Protein AF-A0AAJ1ZN01-F1 (afdb_monomer_lite)

pLDDT: mean 86.69, std 12.26, range [44.88, 97.12]

Radius of gyration: 15.47 Å; chains: 1; bounding box: 42×31×42 Å

Sequence (120 aa):
MKIERALPAELWRKLRHELDARSAADDARQWRDARSGVQWRAARAAILLMGDSGLRREEAASACRENLRPSNYGTLNVPVWELTVVGKGQRERTVPVSASTLGALRAHWIDRAKDFDGAT

Foldseek 3Di:
DDDDAPDDPVVVVVVLVVLVVQLPPCVPPDPVSNVSNLVSLVVNLLCLQCRQFVDDPVQSVPFDLLQKAFDPPADPVATKIWGWTQDPPRDIDITIHHPSSVVSVCSNCVVVVHDSPDDD

Structure (mmCIF, N/CA/C/O backbone):
data_AF-A0AAJ1ZN01-F1
#
_entry.id   AF-A0AAJ1ZN01-F1
#
loop_
_atom_site.group_PDB
_atom_site.id
_atom_site.type_symbol
_atom_site.label_atom_id
_atom_site.label_alt_id
_atom_site.label_comp_id
_atom_site.label_asym_id
_atom_site.label_entity_id
_atom_site.label_seq_id
_atom_site.pdbx_PDB_ins_code
_atom_site.Cartn_x
_atom_site.Cartn_y
_atom_site.Cartn_z
_atom_site.occupancy
_atom_site.B_iso_or_equiv
_atom_site.auth_seq_id
_atom_site.auth_comp_id
_atom_site.auth_asym_id
_atom_site.auth_atom_id
_atom_site.pdbx_PDB_model_num
ATOM 1 N N . MET A 1 1 ? -27.704 -5.467 7.587 1.00 44.88 1 MET A N 1
ATOM 2 C CA . MET A 1 1 ? -26.978 -4.461 6.782 1.00 44.88 1 MET A CA 1
ATOM 3 C C . MET A 1 1 ? -25.956 -5.196 5.925 1.00 44.88 1 MET A C 1
ATOM 5 O O . MET A 1 1 ? -25.043 -5.781 6.488 1.00 44.88 1 MET A O 1
ATOM 9 N N . LYS A 1 2 ? -26.155 -5.272 4.603 1.00 52.09 2 LYS A N 1
ATOM 10 C CA . LYS A 1 2 ? -25.176 -5.868 3.679 1.00 52.09 2 LYS A CA 1
ATOM 11 C C . LYS A 1 2 ? -24.239 -4.753 3.226 1.00 52.09 2 LYS A C 1
ATOM 13 O O . LYS A 1 2 ? -24.672 -3.856 2.514 1.00 52.09 2 LYS A O 1
ATOM 18 N N . ILE A 1 3 ? -23.003 -4.762 3.713 1.00 64.06 3 ILE A N 1
ATOM 19 C CA . ILE A 1 3 ? -21.968 -3.846 3.231 1.00 64.06 3 ILE A CA 1
ATOM 20 C C . ILE A 1 3 ? -21.233 -4.581 2.117 1.00 64.06 3 ILE A C 1
ATOM 22 O O . ILE A 1 3 ? -20.453 -5.493 2.379 1.00 64.06 3 ILE A O 1
ATOM 26 N N . GLU A 1 4 ? -21.529 -4.223 0.876 1.00 69.50 4 GLU A N 1
ATOM 27 C CA . GLU A 1 4 ? -20.804 -4.729 -0.286 1.00 69.50 4 GLU A CA 1
ATOM 28 C C . GLU A 1 4 ? -19.613 -3.808 -0.583 1.00 69.50 4 GLU A C 1
ATOM 30 O O . GLU A 1 4 ? -19.649 -2.606 -0.302 1.00 69.50 4 GLU A O 1
ATOM 35 N N . ARG A 1 5 ? -18.517 -4.366 -1.115 1.00 74.12 5 ARG A N 1
ATOM 36 C CA . ARG A 1 5 ? -17.379 -3.550 -1.567 1.00 74.12 5 ARG A CA 1
ATOM 37 C C . ARG A 1 5 ? -17.812 -2.700 -2.761 1.00 74.12 5 ARG A C 1
ATOM 39 O O . ARG A 1 5 ? -18.660 -3.113 -3.543 1.00 74.12 5 ARG A O 1
ATOM 46 N N . ALA A 1 6 ? -17.150 -1.558 -2.950 1.00 79.88 6 ALA A N 1
ATOM 47 C CA . ALA A 1 6 ? -17.397 -0.677 -4.094 1.00 79.88 6 ALA A CA 1
ATOM 48 C C . ALA A 1 6 ? -17.218 -1.378 -5.457 1.00 79.88 6 ALA A C 1
ATOM 50 O O . ALA A 1 6 ? -17.816 -0.967 -6.446 1.00 79.88 6 ALA A O 1
ATOM 51 N N . LEU A 1 7 ? -16.397 -2.433 -5.507 1.00 84.94 7 LEU A N 1
ATOM 52 C CA . LEU A 1 7 ? -16.197 -3.275 -6.682 1.00 84.94 7 LEU A CA 1
ATOM 53 C C . LEU A 1 7 ? -16.509 -4.740 -6.343 1.00 84.94 7 LEU 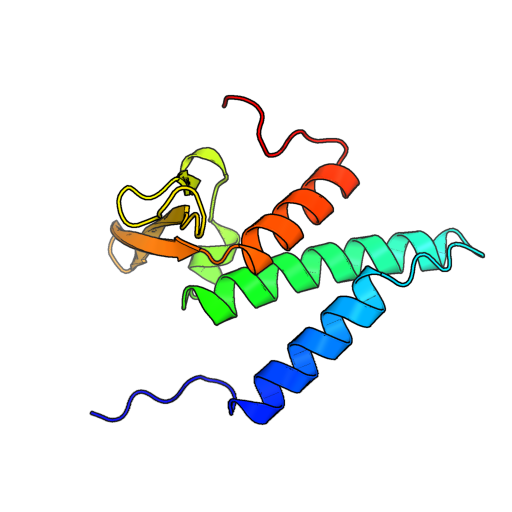A C 1
ATOM 55 O O . LEU A 1 7 ? -16.088 -5.212 -5.279 1.00 84.94 7 LEU A O 1
ATOM 59 N N . PRO A 1 8 ? -17.153 -5.493 -7.256 1.00 91.69 8 PRO A N 1
ATOM 60 C CA . PRO A 1 8 ? -17.263 -6.943 -7.145 1.00 91.69 8 PRO A CA 1
ATOM 61 C C . PRO A 1 8 ? -15.888 -7.604 -6.997 1.00 91.69 8 PRO A C 1
ATOM 63 O O . PRO A 1 8 ? -14.902 -7.145 -7.578 1.00 91.69 8 PRO A O 1
ATOM 66 N N . ALA A 1 9 ? -15.818 -8.717 -6.263 1.00 89.81 9 ALA A N 1
ATOM 67 C CA . ALA A 1 9 ? -14.554 -9.395 -5.959 1.00 89.81 9 ALA A CA 1
ATOM 68 C C . ALA A 1 9 ? -13.760 -9.798 -7.217 1.00 89.81 9 ALA A C 1
ATOM 70 O O . ALA A 1 9 ? -12.540 -9.632 -7.257 1.00 89.81 9 ALA A O 1
ATOM 71 N N . GLU A 1 10 ? -14.452 -10.268 -8.258 1.00 93.69 10 GLU A N 1
ATOM 72 C CA . GLU A 1 10 ? -13.852 -10.612 -9.553 1.00 93.69 10 GLU A CA 1
ATOM 73 C C . GLU A 1 10 ? -13.215 -9.396 -10.233 1.00 93.69 10 GLU A C 1
ATOM 75 O O . GLU A 1 10 ? -12.064 -9.445 -10.671 1.00 93.69 10 GLU A O 1
ATOM 80 N N . LEU A 1 11 ? -13.936 -8.270 -10.261 1.00 93.88 11 LEU A N 1
ATOM 81 C CA . LEU A 1 11 ? -13.445 -7.035 -10.866 1.00 93.88 11 LEU A CA 1
ATOM 82 C C . LEU A 1 11 ? -12.261 -6.464 -10.079 1.00 93.88 11 LEU A C 1
ATOM 84 O O . LEU A 1 11 ? -11.282 -6.027 -10.680 1.00 93.88 11 LEU A O 1
ATOM 88 N N . TRP A 1 12 ? -12.305 -6.538 -8.746 1.00 92.88 12 TRP A N 1
ATOM 89 C CA . TRP A 1 12 ? -11.173 -6.173 -7.895 1.00 92.88 12 TRP A CA 1
ATOM 90 C C . TRP A 1 12 ? -9.937 -7.027 -8.193 1.00 92.88 12 TRP A C 1
ATOM 92 O O . TRP A 1 12 ? -8.834 -6.498 -8.329 1.00 92.88 12 TRP A O 1
ATOM 102 N N . ARG A 1 13 ? -10.100 -8.347 -8.348 1.00 94.38 13 ARG A N 1
ATOM 103 C CA . ARG A 1 13 ? -8.984 -9.247 -8.670 1.00 94.38 13 ARG A CA 1
ATOM 104 C C . ARG A 1 13 ? -8.371 -8.923 -10.031 1.00 94.38 13 ARG A C 1
ATOM 106 O O . ARG A 1 13 ? -7.150 -8.826 -10.123 1.00 94.38 13 ARG A O 1
ATOM 113 N N . LYS A 1 14 ? -9.208 -8.693 -11.048 1.00 96.19 14 LYS A N 1
ATOM 114 C CA . LYS A 1 14 ? -8.762 -8.292 -12.390 1.00 96.19 14 LYS A CA 1
ATOM 115 C C . LYS A 1 14 ? -8.020 -6.953 -12.372 1.00 96.19 14 LYS A C 1
ATOM 117 O O . LYS A 1 14 ? -6.962 -6.841 -12.981 1.00 96.19 14 LYS A O 1
ATOM 122 N N . LEU A 1 15 ? -8.540 -5.963 -11.643 1.00 95.12 15 LEU A N 1
ATOM 123 C CA . LEU A 1 15 ? -7.891 -4.660 -11.488 1.00 95.12 15 LEU A CA 1
ATOM 124 C C . LEU A 1 15 ? -6.502 -4.794 -10.856 1.00 95.12 15 LEU A C 1
ATOM 126 O O . LEU A 1 15 ? -5.552 -4.208 -11.365 1.00 95.12 15 LEU A O 1
ATOM 130 N N . ARG A 1 16 ? -6.368 -5.578 -9.777 1.00 95.12 16 ARG A N 1
ATOM 131 C CA . ARG A 1 16 ? -5.062 -5.805 -9.137 1.00 95.12 16 ARG A CA 1
ATOM 132 C C . ARG A 1 16 ? -4.056 -6.425 -10.102 1.00 95.12 16 ARG A C 1
ATOM 134 O O . ARG A 1 16 ? -2.953 -5.909 -10.209 1.00 95.12 16 ARG A O 1
ATOM 141 N N . HIS A 1 17 ? -4.466 -7.448 -10.850 1.00 95.44 17 HIS A N 1
ATOM 142 C CA . HIS A 1 17 ? -3.607 -8.084 -11.850 1.00 95.44 17 HIS A CA 1
ATOM 143 C C . HIS A 1 17 ? -3.115 -7.091 -12.916 1.00 95.44 17 HIS A C 1
ATOM 145 O O . HIS A 1 17 ? -1.937 -7.078 -13.260 1.00 95.44 17 HIS A O 1
ATOM 151 N N . GLU A 1 18 ? -3.996 -6.224 -13.421 1.00 95.12 18 GLU A N 1
ATOM 152 C CA . GLU A 1 18 ? -3.613 -5.207 -14.407 1.00 95.12 18 GLU A CA 1
ATOM 153 C C . GLU A 1 18 ? -2.662 -4.155 -13.817 1.00 95.12 18 GLU A C 1
ATOM 155 O O . GLU A 1 18 ? -1.691 -3.759 -14.460 1.00 95.12 18 GLU A O 1
ATOM 160 N N . LEU A 1 19 ? -2.906 -3.715 -12.578 1.00 94.31 19 LEU A N 1
ATOM 161 C CA . LEU A 1 19 ? -2.017 -2.783 -11.882 1.00 94.31 19 LEU A CA 1
ATOM 162 C C . LEU A 1 19 ? -0.636 -3.393 -11.638 1.00 94.31 19 LEU A C 1
ATOM 164 O O . LEU A 1 19 ? 0.361 -2.686 -11.786 1.00 94.31 19 LEU A O 1
ATOM 168 N N . ASP A 1 20 ? -0.571 -4.678 -11.284 1.00 93.19 20 ASP A N 1
ATOM 169 C CA . ASP A 1 20 ? 0.680 -5.422 -11.126 1.00 93.19 20 ASP A CA 1
ATOM 170 C C . ASP A 1 20 ? 1.449 -5.462 -12.453 1.00 93.19 20 ASP A C 1
ATOM 172 O O . ASP A 1 20 ? 2.606 -5.043 -12.502 1.00 93.19 20 ASP A O 1
ATOM 176 N N . ALA A 1 21 ? 0.786 -5.866 -13.542 1.00 91.94 21 ALA A N 1
ATOM 177 C CA . ALA A 1 21 ? 1.393 -5.956 -14.869 1.00 91.94 21 ALA A CA 1
ATOM 178 C C . ALA A 1 21 ? 1.947 -4.606 -15.353 1.00 91.94 21 ALA A C 1
ATOM 180 O O . ALA A 1 21 ? 3.087 -4.528 -15.807 1.00 91.94 21 ALA A O 1
ATOM 181 N N . ARG A 1 22 ? 1.181 -3.518 -15.201 1.00 90.81 22 ARG A N 1
ATOM 182 C CA . ARG A 1 22 ? 1.626 -2.176 -15.616 1.00 90.81 22 ARG A CA 1
ATOM 183 C C . ARG A 1 22 ? 2.704 -1.585 -14.715 1.00 90.81 22 ARG A C 1
ATOM 185 O O . ARG A 1 22 ? 3.528 -0.814 -15.188 1.00 90.81 22 ARG A O 1
ATOM 192 N N . SER A 1 23 ? 2.707 -1.940 -13.431 1.00 90.25 23 SER A N 1
ATOM 193 C CA . SER A 1 23 ? 3.742 -1.499 -12.484 1.00 90.25 23 SER A CA 1
ATOM 194 C C . SER A 1 23 ? 5.082 -2.201 -12.710 1.00 90.25 23 SER A C 1
ATOM 196 O O . SER A 1 23 ? 6.126 -1.617 -12.411 1.00 90.25 23 SER A O 1
ATOM 198 N N . ALA A 1 24 ? 5.039 -3.445 -13.201 1.00 85.25 24 ALA A N 1
ATOM 199 C CA . ALA A 1 24 ? 6.202 -4.266 -13.532 1.00 85.25 24 ALA A CA 1
ATOM 200 C C . ALA A 1 24 ? 6.738 -4.021 -14.950 1.00 85.25 24 ALA A C 1
ATOM 202 O O . ALA A 1 24 ? 7.863 -4.416 -15.245 1.00 85.25 24 ALA A O 1
ATOM 203 N N . ALA A 1 25 ? 5.947 -3.390 -15.823 1.00 72.50 25 ALA A N 1
ATOM 204 C CA . ALA A 1 25 ? 6.369 -2.996 -17.159 1.00 72.50 25 ALA A CA 1
ATOM 205 C C . ALA A 1 25 ? 7.428 -1.887 -17.069 1.00 72.50 25 ALA A C 1
ATOM 207 O O . ALA A 1 25 ? 7.134 -0.698 -17.163 1.00 72.50 25 ALA A O 1
ATOM 208 N N . ASP A 1 26 ? 8.674 -2.303 -16.882 1.00 60.53 26 ASP A N 1
ATOM 209 C CA . ASP A 1 26 ? 9.865 -1.459 -16.913 1.00 60.53 26 ASP A CA 1
ATOM 210 C C . ASP A 1 26 ? 10.417 -1.381 -18.343 1.00 60.53 26 ASP A C 1
ATOM 212 O O . ASP A 1 26 ? 11.623 -1.447 -18.571 1.00 60.53 26 ASP A O 1
ATOM 216 N N . ASP A 1 27 ? 9.525 -1.313 -19.341 1.00 54.56 27 ASP A N 1
ATOM 217 C CA . ASP A 1 27 ? 9.905 -1.283 -20.757 1.00 54.56 27 ASP A CA 1
ATOM 218 C C . ASP A 1 27 ? 10.395 0.133 -21.109 1.00 54.56 27 ASP A C 1
ATOM 220 O O . ASP A 1 27 ? 9.829 0.855 -21.924 1.00 54.56 27 ASP A O 1
ATOM 224 N N . ALA A 1 28 ? 11.458 0.565 -20.428 1.00 54.69 28 ALA A N 1
ATOM 225 C CA . ALA A 1 28 ? 12.129 1.848 -20.555 1.00 54.69 28 ALA A CA 1
ATOM 226 C C . ALA A 1 28 ? 12.963 1.919 -21.845 1.00 54.69 28 ALA A C 1
ATOM 228 O O . ALA A 1 28 ? 14.088 2.419 -21.851 1.00 54.69 28 ALA A O 1
ATOM 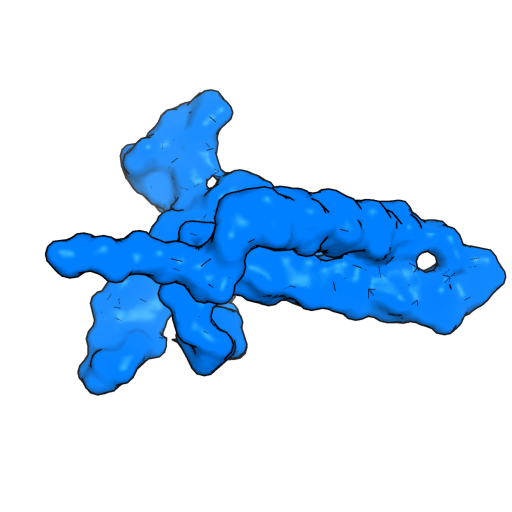229 N N . ARG A 1 29 ? 12.411 1.453 -22.973 1.00 57.72 29 ARG A N 1
ATOM 230 C CA . ARG A 1 29 ? 13.006 1.694 -24.298 1.00 57.72 29 ARG A CA 1
ATOM 231 C C . ARG A 1 29 ? 13.021 3.188 -24.618 1.00 57.72 29 ARG A C 1
ATOM 233 O O . ARG A 1 29 ? 13.845 3.639 -25.408 1.00 57.72 29 ARG A O 1
ATOM 240 N N . GLN A 1 30 ? 12.135 3.962 -23.982 1.00 59.69 30 GLN A N 1
ATOM 241 C CA . GLN A 1 30 ? 12.118 5.420 -24.008 1.00 59.69 30 GLN A CA 1
ATOM 242 C C . GLN A 1 30 ? 11.887 6.002 -22.607 1.00 59.69 30 GLN A C 1
ATOM 244 O O . GLN A 1 30 ? 11.148 5.459 -21.789 1.00 59.69 30 GLN A O 1
ATOM 249 N N . TRP A 1 31 ? 12.435 7.195 -22.353 1.00 59.56 31 TRP A N 1
ATOM 250 C CA . TRP A 1 31 ? 12.223 7.943 -21.102 1.00 59.56 31 TRP A CA 1
ATOM 251 C C . TRP A 1 31 ? 10.736 8.213 -20.783 1.00 59.56 31 TRP A C 1
ATOM 253 O O . TRP A 1 31 ? 10.351 8.379 -19.624 1.00 59.56 31 TRP A O 1
ATOM 263 N N . ARG A 1 32 ? 9.873 8.242 -21.808 1.00 62.44 32 ARG A N 1
ATOM 264 C CA . ARG A 1 32 ? 8.417 8.364 -21.640 1.00 62.44 32 ARG A CA 1
ATOM 265 C C . ARG A 1 32 ? 7.816 7.134 -20.949 1.00 62.44 32 ARG A C 1
ATOM 267 O O . ARG A 1 32 ? 6.972 7.305 -20.072 1.00 62.44 32 ARG A O 1
ATOM 274 N N . ASP A 1 33 ? 8.292 5.942 -21.288 1.00 64.94 33 ASP A N 1
ATOM 275 C CA . ASP A 1 33 ? 7.787 4.673 -20.761 1.00 64.94 33 ASP A CA 1
ATOM 276 C C . ASP A 1 33 ? 8.280 4.429 -19.328 1.00 64.94 33 ASP A C 1
ATOM 278 O O . ASP A 1 33 ? 7.510 3.993 -18.474 1.00 64.94 33 ASP A O 1
ATOM 282 N N . ALA A 1 34 ? 9.497 4.875 -19.000 1.00 62.91 34 ALA A N 1
ATOM 283 C CA . ALA A 1 34 ? 9.987 4.894 -17.618 1.00 62.91 34 ALA A CA 1
ATOM 284 C C . ALA A 1 34 ? 9.103 5.764 -16.696 1.00 62.91 34 ALA A C 1
ATOM 286 O O . ALA A 1 34 ? 8.753 5.362 -15.584 1.00 62.91 34 ALA A O 1
ATOM 287 N N . ARG A 1 35 ? 8.666 6.946 -17.166 1.00 69.25 35 ARG A N 1
ATOM 288 C CA . ARG A 1 35 ? 7.707 7.786 -16.419 1.00 69.25 35 ARG A CA 1
ATOM 289 C C . ARG A 1 35 ? 6.319 7.150 -16.309 1.00 69.25 35 ARG A C 1
ATOM 291 O O . ARG A 1 35 ? 5.626 7.414 -15.328 1.00 69.25 35 ARG A O 1
ATOM 298 N N . SER A 1 36 ? 5.934 6.306 -17.267 1.00 79.56 36 SER A N 1
ATOM 299 C CA . SER A 1 36 ? 4.700 5.516 -17.205 1.00 79.56 36 SER A CA 1
ATOM 300 C C . SER A 1 36 ? 4.752 4.516 -16.042 1.00 79.56 36 SER A C 1
ATOM 302 O O . SER A 1 36 ? 3.842 4.503 -15.214 1.00 79.56 36 SER A O 1
ATOM 304 N N . GLY A 1 37 ? 5.842 3.752 -15.895 1.00 85.69 37 GLY A N 1
ATOM 305 C CA . GLY A 1 37 ? 5.997 2.767 -14.812 1.00 85.69 37 GLY A CA 1
ATOM 306 C C . GLY A 1 37 ? 5.906 3.377 -13.407 1.00 85.69 37 GLY A C 1
ATOM 307 O O . GLY A 1 37 ? 5.178 2.869 -12.552 1.00 85.69 37 GLY A O 1
ATOM 308 N N . VAL A 1 38 ? 6.553 4.528 -13.188 1.00 91.19 38 VAL A N 1
ATOM 309 C CA . VAL A 1 38 ? 6.475 5.277 -11.915 1.00 91.19 38 VAL A CA 1
ATOM 310 C C . VAL A 1 38 ? 5.040 5.724 -11.607 1.00 91.19 38 VAL A C 1
ATOM 312 O O . VAL A 1 38 ? 4.569 5.612 -10.472 1.00 91.19 38 VAL A O 1
ATOM 315 N N . GLN A 1 39 ? 4.308 6.209 -12.615 1.00 92.38 39 GLN A N 1
ATOM 316 C CA . GLN A 1 39 ? 2.905 6.600 -12.452 1.00 92.38 39 GLN A CA 1
ATOM 317 C C . GLN A 1 39 ? 2.018 5.397 -12.114 1.00 92.38 39 GLN A C 1
ATOM 319 O O . GLN A 1 39 ? 1.156 5.506 -11.239 1.00 92.38 39 GLN A O 1
ATOM 324 N N . TRP A 1 40 ? 2.251 4.241 -12.743 1.00 94.81 40 TRP A N 1
ATOM 325 C CA . TRP A 1 40 ? 1.523 3.010 -12.432 1.00 94.81 40 TRP A CA 1
ATOM 326 C C . TRP A 1 40 ? 1.805 2.507 -11.020 1.00 94.81 40 TRP A C 1
ATOM 328 O O . TRP A 1 40 ? 0.856 2.136 -10.328 1.00 94.81 40 TRP A O 1
ATOM 338 N N . ARG A 1 41 ? 3.052 2.579 -10.540 1.00 95.62 41 ARG A N 1
ATOM 339 C CA . ARG A 1 41 ? 3.396 2.227 -9.151 1.00 95.62 41 ARG A CA 1
ATOM 340 C C . ARG A 1 41 ? 2.744 3.160 -8.133 1.00 95.62 41 ARG A C 1
ATOM 342 O O . ARG A 1 41 ? 2.188 2.679 -7.144 1.00 95.62 41 ARG A O 1
ATOM 349 N N . ALA A 1 42 ? 2.717 4.466 -8.403 1.00 95.19 42 ALA A N 1
ATOM 350 C CA . ALA A 1 42 ? 1.994 5.432 -7.573 1.00 95.19 42 ALA A CA 1
ATOM 351 C C . ALA A 1 42 ? 0.478 5.150 -7.548 1.00 95.19 42 ALA A C 1
ATOM 353 O O . ALA A 1 42 ? -0.129 5.083 -6.476 1.00 95.19 42 ALA A O 1
ATOM 354 N N . ALA A 1 43 ? -0.133 4.920 -8.717 1.00 95.75 43 ALA A N 1
ATOM 355 C CA . ALA A 1 43 ? -1.552 4.587 -8.829 1.00 95.75 43 ALA A CA 1
ATOM 356 C C . ALA A 1 43 ? -1.886 3.270 -8.112 1.00 95.75 43 ALA A C 1
ATOM 358 O O . ALA A 1 43 ? -2.861 3.202 -7.362 1.00 95.75 43 ALA A O 1
ATOM 359 N N . ARG A 1 44 ? -1.053 2.239 -8.286 1.00 96.94 44 ARG A N 1
ATOM 360 C CA . ARG A 1 44 ? -1.183 0.946 -7.610 1.00 96.94 44 ARG A CA 1
ATOM 361 C C . ARG A 1 44 ? -1.145 1.104 -6.094 1.00 96.94 44 ARG A C 1
ATOM 363 O O . ARG A 1 44 ? -2.019 0.565 -5.420 1.00 96.94 44 ARG A O 1
ATOM 370 N N . ALA A 1 45 ? -0.182 1.855 -5.560 1.00 97.12 45 ALA A N 1
ATOM 371 C CA . ALA A 1 45 ? -0.081 2.106 -4.125 1.00 97.12 45 ALA A CA 1
ATOM 372 C C . ALA A 1 45 ? -1.338 2.797 -3.572 1.00 97.12 45 ALA A C 1
ATOM 374 O O . ALA A 1 45 ? -1.908 2.329 -2.586 1.00 97.12 45 ALA A O 1
ATOM 375 N N . A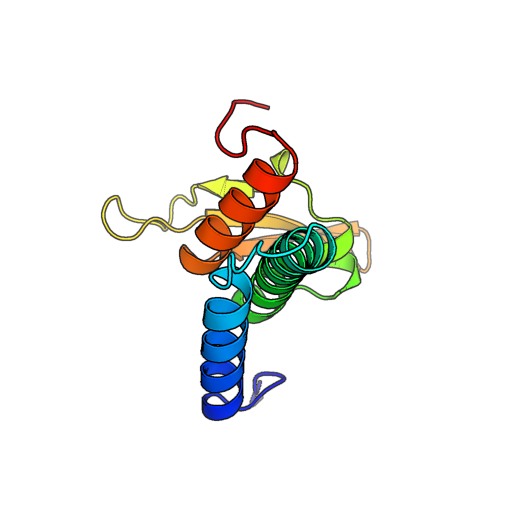LA A 1 46 ? -1.825 3.847 -4.241 1.00 96.62 46 ALA A N 1
ATOM 376 C CA . ALA A 1 46 ? -3.023 4.573 -3.820 1.00 96.62 46 ALA A CA 1
ATOM 377 C C . ALA A 1 46 ? -4.299 3.712 -3.888 1.00 96.62 46 ALA A C 1
ATOM 379 O O . ALA A 1 46 ? -5.100 3.708 -2.950 1.00 96.62 46 ALA A O 1
ATOM 380 N N . ILE A 1 47 ? -4.492 2.964 -4.980 1.00 95.81 47 ILE A N 1
ATOM 381 C CA . ILE A 1 47 ? -5.677 2.117 -5.177 1.00 95.81 47 ILE A CA 1
ATOM 382 C C . ILE A 1 47 ? -5.702 0.971 -4.167 1.00 95.81 47 ILE A C 1
ATOM 384 O O . ILE A 1 47 ? -6.750 0.719 -3.576 1.00 95.81 47 ILE A O 1
ATOM 388 N N . LEU A 1 48 ? -4.573 0.291 -3.942 1.00 95.62 48 LEU A N 1
ATOM 389 C CA . LEU A 1 48 ? -4.496 -0.782 -2.947 1.00 95.62 48 LEU A CA 1
ATOM 390 C C . LEU A 1 48 ? -4.704 -0.248 -1.530 1.00 95.62 48 LEU A C 1
ATOM 392 O O . LEU A 1 48 ? -5.434 -0.866 -0.756 1.00 95.62 48 LEU A O 1
ATOM 396 N N . LEU A 1 49 ? -4.145 0.924 -1.211 1.00 95.50 49 LEU A N 1
ATOM 397 C CA . LEU A 1 49 ? -4.374 1.572 0.075 1.00 95.50 49 LEU A CA 1
ATOM 398 C C . LEU A 1 49 ? -5.867 1.809 0.304 1.00 95.50 49 LEU A C 1
ATOM 400 O O . LEU A 1 49 ? -6.408 1.290 1.274 1.00 95.50 49 LEU A O 1
ATOM 404 N N . MET A 1 50 ? -6.563 2.496 -0.602 1.00 94.81 50 MET A N 1
ATOM 405 C CA . MET A 1 50 ? -8.006 2.739 -0.458 1.00 94.81 50 MET A CA 1
ATOM 406 C C . MET A 1 50 ? -8.828 1.443 -0.469 1.00 94.81 50 MET A C 1
ATOM 408 O O . MET A 1 50 ? -9.736 1.271 0.343 1.00 94.81 50 MET A O 1
ATOM 412 N N . GLY A 1 51 ? -8.514 0.524 -1.381 1.00 92.62 51 GLY A N 1
ATOM 413 C CA . GLY A 1 51 ? -9.305 -0.678 -1.620 1.00 92.62 51 GLY A CA 1
ATOM 414 C C . GLY A 1 51 ? -9.229 -1.703 -0.494 1.00 92.62 51 GLY A C 1
ATOM 415 O O . GLY A 1 51 ? -10.255 -2.305 -0.169 1.00 92.62 51 GLY A O 1
ATOM 416 N N . ASP A 1 52 ? -8.050 -1.904 0.098 1.00 90.00 52 ASP A N 1
ATOM 417 C CA . ASP A 1 52 ? -7.849 -2.895 1.161 1.00 90.00 52 ASP A CA 1
ATOM 418 C C . ASP A 1 52 ? -8.178 -2.340 2.555 1.00 90.00 52 ASP A C 1
ATOM 420 O O . ASP A 1 52 ? -8.678 -3.087 3.392 1.00 90.00 52 ASP A O 1
ATOM 424 N N . SER A 1 53 ? -7.946 -1.044 2.800 1.00 90.44 53 SER A N 1
ATOM 425 C CA . SER A 1 53 ? -8.172 -0.427 4.120 1.00 90.44 53 SER A CA 1
ATOM 426 C C . SER A 1 53 ? -9.520 0.297 4.257 1.00 90.44 53 SER A C 1
ATOM 428 O O . SER A 1 53 ? -9.929 0.658 5.361 1.00 90.44 53 SER A O 1
ATOM 430 N N . GLY A 1 54 ? -10.239 0.512 3.148 1.00 90.44 54 GLY A N 1
ATOM 431 C CA . GLY A 1 54 ? -11.528 1.211 3.143 1.00 90.44 54 GLY A CA 1
ATOM 432 C C . GLY A 1 54 ? -11.422 2.720 3.393 1.00 90.44 54 GLY A C 1
ATOM 433 O O . GLY A 1 54 ? -12.402 3.345 3.813 1.00 90.44 54 GLY A O 1
ATOM 434 N N . LEU A 1 55 ? -10.243 3.305 3.165 1.00 92.31 55 LEU A N 1
ATOM 435 C CA . LEU A 1 55 ? -10.046 4.749 3.240 1.00 92.31 55 LEU A CA 1
ATOM 436 C C . LEU A 1 55 ? -10.789 5.465 2.121 1.00 92.31 55 LEU A C 1
ATOM 438 O O . LEU A 1 55 ? -10.808 5.028 0.967 1.00 92.31 55 LEU A O 1
ATOM 442 N N . ARG A 1 56 ? -11.358 6.618 2.462 1.00 90.62 56 ARG A N 1
ATOM 443 C CA . ARG A 1 56 ? -11.855 7.561 1.462 1.00 90.62 56 ARG A CA 1
ATOM 444 C C . ARG A 1 56 ? -10.685 8.252 0.769 1.00 90.62 56 ARG A C 1
ATOM 446 O O . ARG A 1 56 ? -9.579 8.319 1.304 1.00 90.62 56 ARG A O 1
ATOM 453 N N . ARG A 1 57 ? -10.945 8.816 -0.411 1.00 91.81 57 ARG A N 1
ATOM 454 C CA . ARG A 1 57 ? -9.933 9.514 -1.218 1.00 91.81 57 ARG A CA 1
ATOM 455 C C . ARG A 1 57 ? -9.213 10.603 -0.420 1.00 91.81 57 ARG A C 1
ATOM 457 O O . ARG A 1 57 ? -7.999 10.715 -0.511 1.00 91.81 57 ARG A O 1
ATOM 464 N N . GLU A 1 58 ? -9.951 11.392 0.351 1.00 91.38 58 GLU A N 1
ATOM 465 C CA . GLU A 1 58 ? -9.412 12.462 1.190 1.00 91.38 58 GLU A CA 1
ATOM 466 C C . GLU A 1 58 ? -8.571 11.940 2.360 1.00 91.38 58 GLU A C 1
ATOM 468 O O . GLU A 1 58 ? -7.544 12.528 2.676 1.00 91.38 58 GLU A O 1
ATOM 473 N N . GLU A 1 59 ? -8.953 10.810 2.962 1.00 93.69 59 GLU A N 1
ATOM 474 C CA . GLU A 1 59 ? -8.185 10.194 4.049 1.00 93.69 59 GLU A CA 1
ATOM 475 C C . GLU A 1 59 ? -6.876 9.601 3.508 1.00 93.69 59 GLU A C 1
ATOM 477 O O . GLU A 1 59 ? -5.826 9.766 4.118 1.00 93.69 59 GLU A O 1
ATOM 482 N N . ALA A 1 60 ? -6.922 8.963 2.334 1.00 94.38 60 ALA A N 1
ATOM 483 C CA . ALA A 1 60 ? -5.737 8.435 1.663 1.00 94.38 60 ALA A CA 1
ATOM 484 C C . ALA A 1 60 ? -4.790 9.546 1.176 1.00 94.38 60 ALA A C 1
ATOM 486 O O . ALA A 1 60 ? -3.577 9.385 1.251 1.00 94.38 60 ALA A O 1
ATOM 487 N N . ALA A 1 61 ? -5.325 10.675 0.696 1.00 93.19 61 ALA A N 1
ATOM 488 C CA . ALA A 1 61 ? -4.522 11.812 0.241 1.00 93.19 61 ALA A CA 1
ATOM 489 C C . ALA A 1 61 ? -3.775 12.517 1.385 1.00 93.19 61 ALA A C 1
ATOM 491 O O . ALA A 1 61 ? -2.689 13.046 1.162 1.00 93.19 61 ALA A O 1
ATOM 492 N N . SER A 1 62 ? -4.346 12.505 2.591 1.00 91.44 62 SER A N 1
ATOM 493 C CA . SER A 1 62 ? -3.744 13.083 3.798 1.00 91.44 62 SER A CA 1
ATOM 494 C C . SER A 1 62 ? -3.000 12.055 4.659 1.00 91.44 62 SER A C 1
ATOM 496 O O . SER A 1 62 ? -2.565 12.385 5.759 1.00 91.44 62 SER A O 1
ATOM 498 N N . ALA A 1 63 ? -2.886 10.801 4.211 1.00 93.94 63 ALA A N 1
ATOM 499 C CA . ALA A 1 63 ? -2.197 9.760 4.959 1.00 93.94 63 ALA A CA 1
ATOM 500 C C . ALA A 1 63 ? -0.683 10.000 4.957 1.00 93.94 63 ALA A C 1
ATOM 502 O O . ALA A 1 63 ? -0.074 10.206 3.905 1.00 93.94 63 ALA A O 1
ATOM 503 N N . CYS A 1 64 ? -0.071 9.897 6.135 1.00 92.94 64 CYS A N 1
ATOM 504 C CA . CYS A 1 64 ? 1.363 10.092 6.308 1.00 92.94 64 CYS A CA 1
ATOM 505 C C . CYS A 1 64 ? 2.055 8.807 6.785 1.00 92.94 64 CYS A C 1
ATOM 507 O O . CYS A 1 64 ? 1.452 7.968 7.460 1.00 92.94 64 CYS A O 1
ATOM 509 N N . ARG A 1 65 ? 3.335 8.646 6.431 1.00 9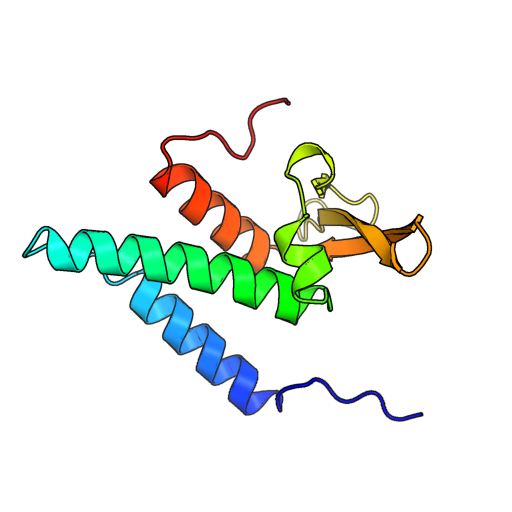3.69 65 ARG A N 1
ATOM 510 C CA . ARG A 1 65 ? 4.117 7.430 6.712 1.00 93.69 65 ARG A CA 1
ATOM 511 C C . ARG A 1 65 ? 4.366 7.234 8.209 1.00 93.69 65 ARG A C 1
ATOM 513 O O . ARG A 1 65 ? 4.376 6.096 8.669 1.00 93.69 65 ARG A O 1
ATOM 520 N N . GLU A 1 66 ? 4.527 8.315 8.957 1.00 92.94 66 GLU A N 1
ATOM 521 C CA . GLU A 1 66 ? 4.725 8.348 10.411 1.00 92.94 66 GLU A CA 1
ATOM 522 C C . GLU A 1 66 ? 3.533 7.772 11.202 1.00 92.94 66 GLU A C 1
ATOM 524 O O . GLU A 1 66 ? 3.686 7.268 12.321 1.00 92.94 66 GLU A O 1
ATOM 529 N N . ASN A 1 67 ? 2.345 7.780 10.590 1.00 94.31 67 ASN A N 1
ATOM 530 C CA . ASN A 1 67 ? 1.120 7.221 11.160 1.00 94.31 67 ASN A CA 1
ATOM 531 C C . ASN A 1 67 ? 0.904 5.749 10.781 1.00 94.31 67 ASN A C 1
ATOM 533 O O . ASN A 1 67 ? -0.078 5.144 11.212 1.00 94.31 67 ASN A O 1
ATOM 537 N N . LEU A 1 68 ? 1.798 5.178 9.968 1.00 94.62 68 LEU A N 1
ATOM 538 C CA . LEU A 1 68 ? 1.781 3.785 9.541 1.00 94.62 68 LEU A CA 1
ATOM 539 C C . LEU A 1 68 ? 2.758 2.973 10.397 1.00 94.62 68 LEU A C 1
ATOM 541 O O . LEU A 1 68 ? 3.958 3.261 10.422 1.00 94.62 68 LEU A O 1
ATOM 545 N N . ARG A 1 69 ? 2.260 1.951 11.094 1.00 93.50 69 ARG A N 1
ATOM 546 C CA . ARG A 1 69 ? 3.044 1.177 12.069 1.00 93.50 69 ARG A CA 1
ATOM 547 C C . ARG A 1 69 ? 2.759 -0.323 11.956 1.00 93.50 69 ARG A C 1
ATOM 549 O O . ARG A 1 69 ? 1.674 -0.697 11.508 1.00 93.50 69 ARG A O 1
ATOM 556 N N . PRO A 1 70 ? 3.700 -1.199 12.347 1.00 92.12 70 PRO A N 1
ATOM 557 C CA . PRO A 1 70 ? 3.397 -2.609 12.558 1.00 92.12 70 PRO A CA 1
ATOM 558 C C . PRO A 1 70 ? 2.274 -2.756 13.589 1.00 92.12 70 PRO A C 1
ATOM 560 O O . PRO A 1 70 ? 2.293 -2.099 14.628 1.00 92.12 70 PRO A O 1
ATOM 563 N N . SER A 1 71 ? 1.300 -3.610 13.297 1.00 90.12 71 SER A N 1
ATOM 564 C CA . SER A 1 71 ? 0.185 -3.891 14.195 1.00 90.12 71 SER A CA 1
ATOM 565 C C . SER A 1 71 ? 0.546 -5.016 15.159 1.00 90.12 71 SER A C 1
ATOM 567 O O . SER A 1 71 ? 1.140 -6.020 14.760 1.00 90.12 71 SER A O 1
ATOM 569 N N . ASN A 1 72 ? 0.092 -4.903 16.408 1.00 87.31 72 ASN A N 1
ATOM 570 C CA . ASN A 1 72 ? 0.224 -5.968 17.410 1.00 87.31 72 ASN A CA 1
ATOM 571 C C . ASN A 1 72 ? -0.630 -7.207 17.087 1.00 87.31 72 ASN A C 1
ATOM 573 O O . ASN A 1 72 ? -0.453 -8.254 17.702 1.00 87.31 72 ASN A O 1
ATOM 577 N N . TYR A 1 73 ? -1.559 -7.095 16.132 1.00 84.38 73 TYR A N 1
ATOM 578 C CA . TYR A 1 73 ? -2.408 -8.200 15.682 1.00 84.38 73 TYR A CA 1
ATOM 579 C C . TYR A 1 73 ? -1.777 -9.028 14.550 1.00 84.38 73 TYR A C 1
ATOM 581 O O . TYR A 1 73 ? -2.341 -10.044 14.142 1.00 84.38 73 TYR A O 1
ATOM 589 N N 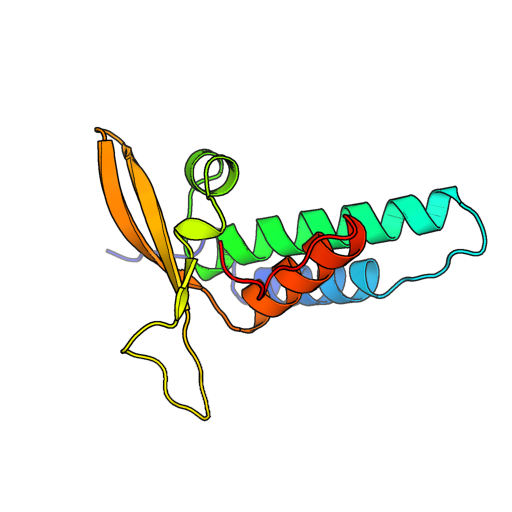. GLY A 1 74 ? -0.624 -8.603 14.020 1.00 79.00 74 GLY A N 1
ATOM 590 C CA . GLY A 1 74 ? 0.155 -9.383 13.063 1.00 79.00 74 GLY A CA 1
ATOM 591 C C . GLY A 1 74 ? 0.953 -10.500 13.737 1.00 79.00 74 GLY A C 1
ATOM 592 O O . GLY A 1 74 ? 1.301 -10.419 14.911 1.00 79.00 74 GLY A O 1
ATOM 593 N N . THR A 1 75 ? 1.296 -11.537 12.975 1.00 80.00 75 THR A N 1
ATOM 594 C CA . THR A 1 75 ? 2.280 -12.548 13.404 1.00 80.00 75 THR A CA 1
ATOM 595 C C . THR A 1 75 ? 3.590 -12.351 12.647 1.00 80.00 75 THR A C 1
ATOM 597 O O . THR A 1 75 ? 3.601 -11.707 11.600 1.00 80.00 75 THR A O 1
ATOM 600 N N . LEU A 1 76 ? 4.694 -12.941 13.121 1.00 75.50 76 LEU A N 1
ATOM 601 C CA . LEU A 1 76 ? 5.978 -12.899 12.400 1.00 75.50 76 LEU A CA 1
ATOM 602 C C . LEU A 1 76 ? 5.864 -13.432 10.959 1.00 75.50 76 LEU A C 1
ATOM 604 O O . LEU A 1 76 ? 6.521 -12.921 10.060 1.00 75.50 76 LEU A O 1
ATOM 608 N N . ASN A 1 77 ? 4.992 -14.421 10.737 1.00 78.38 77 ASN A N 1
ATOM 609 C CA . ASN A 1 77 ? 4.770 -15.031 9.424 1.00 78.38 77 ASN A CA 1
ATOM 610 C C . ASN A 1 77 ? 3.723 -14.286 8.582 1.00 78.38 77 ASN A C 1
ATOM 612 O O . ASN A 1 77 ? 3.729 -14.382 7.357 1.00 78.38 77 ASN A O 1
ATOM 616 N N . VAL A 1 78 ? 2.812 -13.557 9.230 1.00 77.12 78 VAL A N 1
ATOM 617 C CA . VAL A 1 78 ? 1.749 -12.778 8.584 1.00 77.12 78 VAL A CA 1
ATOM 618 C C . VAL A 1 78 ? 1.729 -11.387 9.219 1.00 77.12 78 VAL A C 1
ATOM 620 O O . VAL A 1 78 ? 0.868 -11.103 10.061 1.00 77.12 78 VAL A O 1
ATOM 623 N N . PRO A 1 79 ? 2.709 -10.527 8.884 1.00 80.62 79 PRO A N 1
ATOM 624 C CA . PRO A 1 79 ? 2.776 -9.195 9.453 1.00 80.62 79 PRO A CA 1
ATOM 625 C C . PRO A 1 79 ? 1.583 -8.378 8.964 1.00 80.62 79 PRO A C 1
ATOM 627 O O . PRO A 1 79 ? 1.302 -8.294 7.766 1.00 80.62 79 PRO A O 1
ATOM 630 N N . VAL A 1 80 ? 0.893 -7.751 9.909 1.00 87.31 80 VAL A N 1
ATOM 631 C CA . VAL A 1 80 ? -0.172 -6.786 9.644 1.00 87.31 80 VAL A CA 1
ATOM 632 C C . VAL A 1 80 ? 0.357 -5.426 10.046 1.00 87.31 80 VAL A C 1
ATOM 634 O O . VAL A 1 80 ? 1.031 -5.296 11.065 1.00 87.31 80 VAL A O 1
ATOM 637 N N . TRP A 1 81 ? 0.085 -4.419 9.231 1.00 94.19 81 TRP A N 1
ATOM 638 C CA . TRP A 1 81 ? 0.364 -3.035 9.578 1.00 94.19 81 TRP A CA 1
ATOM 639 C C . TRP A 1 81 ? -0.946 -2.293 9.742 1.00 94.19 81 TRP A C 1
ATOM 641 O O . TRP A 1 81 ? -1.989 -2.724 9.249 1.00 94.19 81 TRP A O 1
ATOM 651 N N . GLU A 1 82 ? -0.892 -1.176 10.438 1.00 95.62 82 GLU A N 1
ATOM 652 C CA . GLU A 1 82 ? -2.042 -0.337 10.693 1.00 95.62 82 GLU A CA 1
ATOM 653 C C . GLU A 1 82 ? -1.698 1.126 10.450 1.00 95.62 82 GLU A C 1
ATOM 655 O O . GLU A 1 82 ? -0.579 1.576 10.704 1.00 95.62 82 GLU A O 1
ATOM 660 N N . LEU A 1 83 ? -2.662 1.851 9.895 1.00 95.94 83 LEU A N 1
ATOM 661 C CA . LEU A 1 83 ? -2.554 3.264 9.579 1.00 95.94 83 LEU A CA 1
ATOM 662 C C . LEU A 1 83 ? -3.597 4.025 10.385 1.00 95.94 83 LEU A C 1
ATOM 664 O O . LEU A 1 83 ? -4.795 3.752 10.267 1.00 95.94 83 LEU A O 1
ATOM 668 N N . THR A 1 84 ? -3.147 5.002 11.163 1.00 95.44 84 THR A N 1
ATOM 669 C CA . THR A 1 84 ? -4.044 5.947 11.830 1.00 95.44 84 THR A CA 1
ATOM 670 C C . THR A 1 84 ? -4.334 7.122 10.902 1.00 95.44 84 THR A C 1
ATOM 672 O O . THR A 1 84 ? -3.420 7.751 10.368 1.00 95.44 84 THR A O 1
ATOM 675 N N . VAL A 1 85 ? -5.617 7.423 10.702 1.00 93.62 85 VAL A N 1
ATOM 676 C CA . VAL A 1 85 ? -6.083 8.565 9.903 1.00 93.62 85 VAL A CA 1
ATOM 677 C C . VAL A 1 85 ? -7.066 9.416 10.694 1.00 93.62 85 VAL A C 1
ATOM 679 O O . VAL A 1 85 ? -7.813 8.906 11.531 1.00 93.62 85 VAL A O 1
ATOM 682 N N . VAL A 1 86 ? -7.119 10.708 10.374 1.00 89.94 86 VAL A N 1
ATOM 683 C CA . VAL A 1 86 ? -8.113 11.642 10.914 1.00 89.94 86 VAL A CA 1
ATOM 684 C C . VAL A 1 86 ? -9.248 11.796 9.903 1.00 89.94 86 VAL A C 1
ATOM 686 O O . VAL A 1 86 ? -9.055 12.305 8.800 1.00 89.94 86 VAL A O 1
ATOM 689 N N . GLY A 1 87 ? -10.439 11.328 10.271 1.00 83.31 87 GLY A N 1
ATOM 690 C CA . GLY A 1 87 ? -11.642 11.395 9.446 1.00 83.31 87 GLY A CA 1
ATOM 691 C C . GLY A 1 87 ? -12.551 12.584 9.776 1.00 83.31 87 GLY A C 1
ATOM 692 O O . GLY A 1 87 ? -12.175 13.558 10.435 1.00 83.31 87 GLY A O 1
ATOM 693 N N . LYS A 1 88 ? -13.813 12.492 9.329 1.00 81.00 88 LYS A N 1
ATOM 694 C CA . LYS A 1 88 ? -14.838 13.524 9.561 1.00 81.00 88 LYS A CA 1
ATOM 695 C C . LYS A 1 88 ? -14.992 13.835 11.055 1.00 81.00 88 LYS A C 1
ATOM 697 O O . LYS A 1 88 ? -15.169 12.935 11.872 1.00 81.00 88 LYS A O 1
ATOM 702 N N . GLY A 1 89 ? -15.012 15.129 11.380 1.00 83.44 89 GLY A N 1
ATOM 703 C CA . GLY A 1 89 ? -15.168 15.613 12.752 1.00 83.44 89 GLY A CA 1
ATOM 704 C C . GLY A 1 89 ? -13.896 15.506 13.591 1.00 83.44 89 GLY A C 1
ATOM 705 O O . GLY A 1 89 ? -14.013 15.414 14.806 1.00 83.44 89 GLY A O 1
ATOM 706 N N . GLN A 1 90 ? -12.717 15.484 12.950 1.00 81.75 90 GLN A N 1
ATOM 707 C CA . GLN A 1 90 ? -11.416 15.347 13.620 1.00 81.75 90 GLN A CA 1
ATOM 708 C C . GLN A 1 90 ? -11.327 14.075 14.475 1.00 81.75 90 GLN A C 1
ATOM 710 O O . GLN A 1 90 ? -10.720 14.056 15.540 1.00 81.75 90 GLN A O 1
ATOM 715 N N . ARG A 1 91 ? -11.984 13.002 14.021 1.00 88.94 91 ARG A N 1
ATOM 716 C CA . ARG A 1 91 ? -11.977 11.717 14.717 1.00 88.94 91 ARG A CA 1
ATOM 717 C C . ARG A 1 91 ? -10.921 10.813 14.123 1.00 88.94 91 ARG A C 1
ATOM 719 O O . ARG A 1 91 ? -10.968 10.511 12.930 1.00 88.94 91 ARG A O 1
ATOM 726 N N . GLU A 1 92 ? -10.017 10.361 14.974 1.00 92.69 92 GLU A N 1
ATOM 727 C CA . GLU A 1 92 ? -9.032 9.356 14.616 1.00 92.69 92 GLU A CA 1
ATOM 728 C C . GLU A 1 92 ? -9.676 7.978 14.481 1.00 92.69 92 GLU A C 1
ATOM 730 O O . GLU A 1 92 ? -10.599 7.612 15.216 1.00 92.69 92 GLU A O 1
ATOM 735 N N . ARG A 1 93 ? -9.176 7.207 13.520 1.00 92.69 93 ARG A N 1
ATOM 736 C CA . ARG A 1 93 ? -9.423 5.771 13.435 1.00 92.69 93 ARG A CA 1
ATOM 737 C C . ARG A 1 93 ? -8.216 5.065 12.845 1.00 92.69 93 ARG A C 1
ATOM 739 O O . ARG A 1 93 ? -7.529 5.608 11.981 1.00 92.69 93 ARG A O 1
ATOM 746 N N . THR A 1 94 ? -8.029 3.828 13.270 1.00 94.50 94 THR A N 1
ATOM 747 C CA . THR A 1 94 ? -6.964 2.953 12.794 1.00 94.50 94 THR A CA 1
ATOM 748 C C . THR A 1 94 ? -7.542 1.937 11.818 1.00 94.50 94 THR A C 1
ATOM 750 O O . THR A 1 94 ? -8.579 1.326 12.090 1.00 94.50 94 THR A O 1
ATOM 753 N N . VAL A 1 95 ? -6.897 1.777 10.664 1.00 93.88 95 VAL A N 1
ATOM 754 C CA . VAL A 1 95 ? -7.297 0.823 9.620 1.00 93.88 95 VAL A CA 1
ATOM 755 C C . VAL A 1 95 ? -6.158 -0.147 9.306 1.00 93.88 95 VAL A C 1
ATOM 757 O O . VAL A 1 95 ? -4.993 0.254 9.34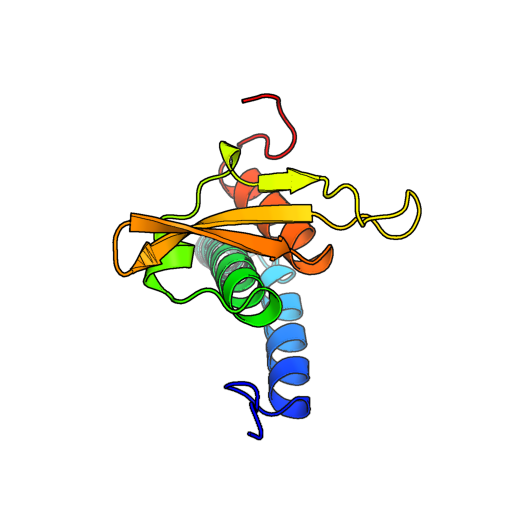5 1.00 93.88 95 VAL A O 1
ATOM 760 N N . PRO A 1 96 ? -6.457 -1.415 8.976 1.00 93.44 96 PRO A N 1
ATOM 761 C CA . PRO A 1 96 ? -5.427 -2.367 8.590 1.00 93.44 96 PRO A CA 1
ATOM 762 C C . PRO A 1 96 ? -4.860 -2.032 7.205 1.00 93.44 96 PRO A C 1
ATOM 764 O O . PRO A 1 96 ? -5.577 -1.596 6.303 1.00 93.44 96 PRO A O 1
ATOM 767 N N . VAL A 1 97 ? -3.572 -2.302 7.021 1.00 94.31 97 VAL A N 1
ATOM 768 C CA . VAL A 1 97 ? -2.846 -2.168 5.757 1.00 94.31 97 VAL A CA 1
ATOM 769 C C . VAL A 1 97 ? -2.247 -3.523 5.395 1.00 94.31 97 VAL A C 1
ATOM 771 O O . VAL A 1 97 ? -1.493 -4.120 6.164 1.00 94.31 97 VAL A O 1
ATOM 774 N N . SER A 1 98 ? -2.610 -4.026 4.214 1.00 90.94 98 SER A N 1
ATOM 775 C CA . SER A 1 98 ? -2.180 -5.340 3.737 1.00 90.94 98 SER A CA 1
ATOM 776 C C . SER A 1 98 ? -0.696 -5.346 3.346 1.00 90.94 98 SER A C 1
ATOM 778 O O . SER A 1 98 ? -0.139 -4.332 2.918 1.00 90.94 98 SER A O 1
ATOM 780 N N . ALA A 1 99 ? -0.055 -6.516 3.413 1.00 91.69 99 ALA A N 1
ATOM 781 C CA . ALA A 1 99 ? 1.327 -6.684 2.956 1.00 91.69 99 ALA A CA 1
ATOM 782 C C . ALA A 1 99 ? 1.511 -6.307 1.472 1.00 91.69 99 ALA A C 1
ATOM 784 O O . ALA A 1 99 ? 2.537 -5.745 1.092 1.00 91.69 99 ALA A O 1
ATOM 785 N N . SER A 1 100 ? 0.495 -6.557 0.636 1.00 93.12 100 SER A N 1
ATOM 786 C CA . SER A 1 100 ? 0.492 -6.146 -0.774 1.00 93.12 100 SER A CA 1
ATOM 787 C C . SER A 1 100 ? 0.522 -4.623 -0.927 1.00 93.12 100 SER A C 1
ATOM 789 O O . SER A 1 100 ? 1.291 -4.108 -1.743 1.00 93.12 100 SER A O 1
ATOM 791 N N . THR A 1 101 ? -0.255 -3.902 -0.114 1.00 95.31 101 THR A N 1
ATOM 792 C CA . THR A 1 101 ? -0.233 -2.434 -0.067 1.00 95.31 101 THR A CA 1
ATOM 793 C C . THR A 1 101 ? 1.119 -1.913 0.411 1.00 95.31 101 THR A C 1
ATOM 795 O O . THR A 1 101 ? 1.659 -1.002 -0.208 1.00 95.31 101 THR A O 1
ATOM 798 N N . LEU A 1 102 ? 1.721 -2.513 1.443 1.00 95.00 102 LEU A N 1
ATOM 799 C CA . LEU A 1 102 ? 3.068 -2.130 1.893 1.00 95.00 102 LEU A CA 1
ATOM 800 C C . LEU A 1 102 ? 4.116 -2.310 0.794 1.00 95.00 102 LEU A C 1
ATOM 802 O O . LEU A 1 102 ? 4.927 -1.417 0.572 1.00 95.00 102 LEU A O 1
ATOM 806 N N . GLY A 1 103 ? 4.083 -3.433 0.070 1.00 95.06 103 GLY A N 1
ATOM 807 C CA . GLY A 1 103 ? 4.972 -3.651 -1.074 1.00 95.06 103 GLY A CA 1
ATOM 808 C C . GLY A 1 103 ? 4.792 -2.590 -2.165 1.00 95.06 103 GLY A C 1
ATOM 809 O O . GLY A 1 103 ? 5.770 -2.097 -2.720 1.00 95.06 103 GLY A O 1
ATOM 810 N N . ALA A 1 104 ? 3.547 -2.182 -2.430 1.00 96.31 104 ALA A N 1
ATOM 811 C CA . ALA A 1 104 ? 3.244 -1.100 -3.366 1.00 96.31 104 ALA A CA 1
ATOM 812 C C . ALA A 1 104 ? 3.802 0.254 -2.906 1.00 96.31 104 ALA A C 1
ATOM 814 O O . ALA A 1 104 ? 4.398 0.977 -3.703 1.00 96.31 104 ALA A O 1
ATOM 815 N N . LEU A 1 105 ? 3.621 0.582 -1.624 1.00 95.94 105 LEU A N 1
ATOM 816 C CA . LEU A 1 105 ? 4.125 1.818 -1.031 1.00 95.94 105 LEU A CA 1
ATOM 817 C C . LEU A 1 105 ? 5.655 1.861 -1.077 1.00 95.94 105 LEU A C 1
ATOM 819 O O . LEU A 1 105 ? 6.211 2.850 -1.538 1.00 95.94 105 LEU A O 1
ATOM 823 N N . ARG A 1 106 ? 6.343 0.775 -0.706 1.00 95.81 106 ARG A N 1
ATOM 824 C CA . ARG A 1 106 ? 7.809 0.689 -0.808 1.00 95.81 106 ARG A CA 1
ATOM 825 C C . ARG A 1 106 ? 8.304 0.947 -2.228 1.00 95.81 106 ARG A C 1
ATOM 827 O O . ARG A 1 106 ? 9.188 1.776 -2.413 1.00 95.81 106 ARG A O 1
ATOM 834 N N . ALA A 1 107 ? 7.698 0.305 -3.228 1.00 95.00 107 ALA A N 1
ATOM 835 C CA . ALA A 1 107 ? 8.063 0.515 -4.628 1.00 95.00 107 ALA A CA 1
ATOM 836 C C . ALA A 1 107 ? 7.870 1.983 -5.060 1.00 95.00 107 ALA A C 1
ATOM 838 O O . ALA A 1 107 ? 8.756 2.570 -5.676 1.00 95.00 107 ALA A O 1
ATOM 839 N N . HIS A 1 108 ? 6.758 2.607 -4.658 1.00 94.88 108 HIS A N 1
ATOM 840 C CA . HIS A 1 108 ? 6.520 4.030 -4.906 1.00 94.88 108 HIS A CA 1
ATOM 841 C C . HIS A 1 108 ? 7.535 4.950 -4.195 1.00 94.88 108 HIS A C 1
ATOM 843 O O . HIS A 1 108 ? 7.912 5.988 -4.736 1.00 94.88 108 HIS A O 1
ATOM 849 N N . TRP A 1 109 ? 7.989 4.605 -2.988 1.00 95.12 109 TRP A N 1
ATOM 850 C CA . TRP A 1 109 ? 9.013 5.375 -2.270 1.00 95.12 109 TRP A CA 1
ATOM 851 C C . TRP A 1 109 ? 10.391 5.261 -2.924 1.00 95.12 109 TRP A C 1
ATOM 853 O O . TRP A 1 109 ? 11.081 6.275 -3.054 1.00 95.12 109 TRP A O 1
ATOM 863 N N . ILE A 1 110 ? 10.749 4.065 -3.398 1.00 93.94 110 ILE A N 1
ATOM 864 C CA . ILE A 1 110 ? 11.982 3.822 -4.158 1.00 93.94 110 ILE A CA 1
ATOM 865 C C . ILE A 1 110 ? 12.015 4.697 -5.416 1.00 93.94 110 ILE A C 1
ATOM 867 O O . ILE A 1 110 ? 13.029 5.347 -5.665 1.00 93.94 110 ILE A O 1
ATOM 871 N N . ASP A 1 111 ? 10.897 4.828 -6.142 1.00 92.62 111 ASP A N 1
ATOM 872 C CA . ASP A 1 111 ? 10.798 5.732 -7.304 1.00 92.62 111 ASP A CA 1
ATOM 873 C C . ASP A 1 111 ? 11.106 7.201 -6.967 1.00 92.62 111 ASP A C 1
ATOM 875 O O . ASP A 1 111 ? 11.468 7.991 -7.839 1.00 92.62 111 ASP A O 1
ATOM 879 N N . ARG A 1 112 ? 10.939 7.587 -5.698 1.00 91.69 112 ARG A N 1
ATOM 880 C CA . ARG A 1 112 ? 11.210 8.937 -5.184 1.00 91.69 112 ARG A CA 1
ATOM 881 C C . ARG A 1 112 ? 12.583 9.054 -4.522 1.00 91.69 112 ARG A C 1
ATOM 883 O O . ARG A 1 112 ? 12.849 10.093 -3.919 1.00 91.69 112 ARG A O 1
ATOM 890 N N . ALA A 1 113 ? 13.415 8.013 -4.607 1.00 93.81 113 ALA A N 1
ATOM 891 C CA . ALA A 1 113 ? 14.696 7.891 -3.915 1.00 93.81 113 ALA A CA 1
ATOM 892 C C . ALA A 1 113 ? 14.582 8.126 -2.395 1.00 93.81 113 ALA A C 1
ATOM 894 O O . ALA A 1 113 ? 15.438 8.767 -1.785 1.00 93.81 113 ALA A O 1
ATOM 895 N N . LYS A 1 114 ? 13.493 7.642 -1.784 1.00 93.12 114 LYS A N 1
ATOM 896 C CA . LYS A 1 114 ? 13.244 7.742 -0.341 1.00 93.12 114 LYS A CA 1
ATOM 897 C C . LYS A 1 114 ? 13.251 6.367 0.308 1.00 93.12 114 LYS A C 1
ATOM 899 O O . LYS A 1 114 ? 12.746 5.407 -0.266 1.00 93.12 114 LYS A O 1
ATOM 904 N N . ASP A 1 115 ? 13.748 6.311 1.538 1.00 90.00 115 ASP A N 1
ATOM 905 C CA . ASP A 1 115 ? 13.618 5.130 2.383 1.00 90.00 115 ASP A CA 1
ATOM 906 C C . ASP A 1 115 ? 12.212 5.088 3.001 1.00 90.00 115 ASP A C 1
ATOM 908 O O . ASP A 1 115 ? 11.748 6.058 3.604 1.00 90.00 115 ASP A O 1
ATOM 912 N N . PHE A 1 116 ? 11.502 3.982 2.787 1.00 90.94 116 PHE A N 1
ATOM 913 C CA . PHE A 1 116 ? 10.191 3.747 3.385 1.00 90.94 116 PHE A CA 1
ATOM 914 C C . PHE A 1 116 ? 10.294 3.131 4.781 1.00 90.94 116 PHE A C 1
ATOM 916 O O . PHE A 1 116 ? 9.406 3.355 5.601 1.00 90.94 116 PHE A O 1
ATOM 923 N N . ASP A 1 117 ? 11.315 2.318 5.045 1.00 89.25 117 ASP A N 1
ATOM 924 C CA . ASP A 1 117 ? 11.466 1.566 6.295 1.00 89.25 117 ASP A CA 1
ATOM 925 C C . ASP A 1 117 ? 12.389 2.284 7.296 1.00 89.25 117 ASP A C 1
ATOM 927 O O . ASP A 1 117 ? 12.429 1.913 8.469 1.00 89.25 117 ASP A O 1
ATOM 931 N N . GLY A 1 118 ? 13.067 3.345 6.857 1.00 81.56 118 GLY A N 1
ATOM 932 C CA . GLY A 1 118 ? 13.863 4.231 7.699 1.00 81.56 118 GLY A CA 1
ATOM 933 C C . GLY A 1 118 ? 13.057 4.871 8.832 1.00 81.56 118 GLY A C 1
ATOM 934 O O . GLY A 1 118 ? 11.867 5.167 8.695 1.00 81.56 118 GLY A O 1
ATOM 935 N N . ALA A 1 119 ? 13.724 5.078 9.969 1.00 54.44 119 ALA A N 1
ATOM 936 C CA . ALA A 1 119 ? 13.147 5.750 11.126 1.00 54.44 119 ALA A CA 1
ATOM 937 C C . ALA A 1 119 ? 12.787 7.205 10.773 1.00 54.44 119 ALA A C 1
ATOM 939 O O . ALA A 1 119 ? 13.658 7.986 10.389 1.00 54.44 119 ALA A O 1
ATOM 940 N N . THR A 1 120 ? 11.504 7.546 10.894 1.00 53.06 120 THR A N 1
ATOM 941 C CA . THR A 1 120 ? 11.015 8.930 11.017 1.00 53.06 120 THR A CA 1
ATOM 942 C C . THR A 1 120 ? 11.092 9.389 12.457 1.00 53.06 120 THR A C 1
ATOM 944 O O . THR A 1 120 ? 10.614 8.606 13.312 1.00 53.06 120 THR A O 1
#

Secondary structure (DSSP, 8-state):
-----SS-HHHHHHHHHHHHHHHH---TTSHHHHHHHHHHHHHHHHHHHHHHH---HHHHHT--GGGEEE-TT--SSS--EEEEEEETTTEEEEEEE-HHHHHHHHHHHHTTT--SSS--